Protein AF-A0A356EAZ9-F1 (afdb_monomer)

Secondary structure (DSSP, 8-state):
--------TTSSHHHHHHHHHTSS---S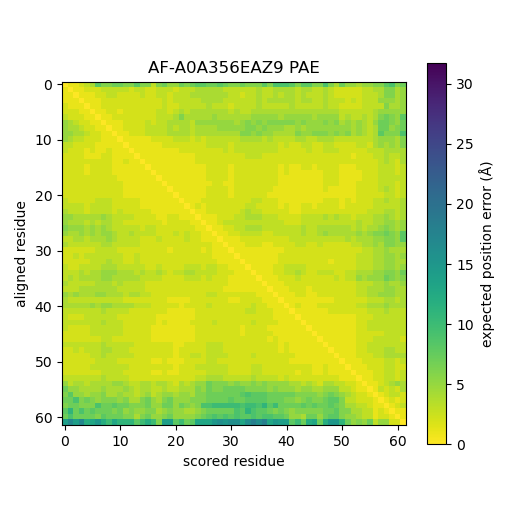--EEETTEEE---SHHHHHHTT-----S-HHHH-

Mean predicted aligned error: 2.96 Å

Radius of gyration: 12.2 Å; Cα contacts (8 Å, |Δi|>4): 52; chains: 1; bounding box: 26×28×30 Å

pLDDT: mean 94.43, std 4.4, range [70.44, 97.5]

Solvent-accessible surface area (backbone atoms only — not comparable to full-atom values): 4213 Å² total; per-residue (Å²): 139,89,84,88,89,84,72,63,93,88,65,48,64,68,58,50,53,31,29,67,35,8,76,37,87,76,91,76,87,88,49,68,58,98,91,37,83,53,86,49,81,33,49,70,48,19,46,75,72,72,47,83,84,82,63,94,50,50,85,83,74,98

Nearest PDB structures (foldseek):
  8hpr-assembly1_C  TM=7.647E-01  e=2.260E-01  Mycolicibacterium smegmatis MC2 155
  4khz-assembly1_B  TM=7.438E-01  e=2.788E-01  Escherichia coli DH1
  7mew-assembly1_B  TM=6.963E-01  e=7.969E-01  Escherichia coli

Foldseek 3Di:
DDDDDDDDVVPCPLVVLCCLQQVDPDPDDWDDDPNHTADRNHNVSCVVVVHDDDDPDPVVSD

Structure (mmCIF, N/CA/C/O backbone):
data_AF-A0A356EAZ9-F1
#
_entry.id   AF-A0A356EAZ9-F1
#
loop_
_atom_site.group_PDB
_atom_site.id
_atom_site.type_symbol
_atom_site.label_atom_id
_atom_site.label_alt_id
_atom_site.label_comp_id
_atom_site.label_asym_id
_atom_site.label_entity_id
_atom_site.label_seq_id
_atom_site.pdbx_PDB_ins_code
_atom_site.Cartn_x
_atom_site.Cartn_y
_atom_site.Cartn_z
_atom_site.occupancy
_atom_site.B_iso_or_equiv
_atom_site.auth_seq_id
_atom_site.auth_comp_id
_atom_site.auth_asym_id
_atom_site.auth_atom_id
_atom_site.pdbx_PDB_model_num
ATOM 1 N N . GLU A 1 1 ? -16.622 7.398 2.558 1.00 91.62 1 GLU A N 1
ATOM 2 C CA . GLU A 1 1 ? -16.164 8.808 2.536 1.00 91.62 1 GLU A CA 1
ATOM 3 C C . GLU A 1 1 ? -14.979 8.929 1.582 1.00 91.62 1 GLU A C 1
ATOM 5 O O . GLU A 1 1 ? -14.453 7.897 1.181 1.00 91.62 1 GLU A O 1
ATOM 10 N N . ILE A 1 2 ? -14.581 10.139 1.181 1.00 95.62 2 ILE A N 1
ATOM 11 C CA . ILE A 1 2 ? -13.387 10.360 0.346 1.00 95.62 2 ILE A CA 1
ATOM 12 C C . ILE A 1 2 ? -12.417 11.224 1.149 1.00 95.62 2 ILE A C 1
ATOM 14 O O . ILE A 1 2 ? -12.768 12.338 1.532 1.00 95.62 2 ILE A O 1
ATOM 18 N N . L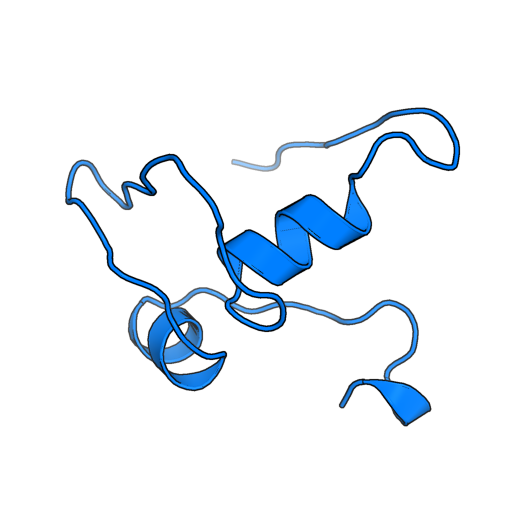EU A 1 3 ? -11.212 10.709 1.397 1.00 96.25 3 LEU A N 1
ATOM 19 C CA . LEU A 1 3 ? -10.154 11.399 2.132 1.00 96.25 3 LEU A CA 1
ATOM 20 C C . LEU A 1 3 ? -9.000 11.749 1.187 1.00 96.25 3 LEU A C 1
ATOM 22 O O . LEU A 1 3 ? -8.598 10.935 0.359 1.00 96.25 3 LEU A O 1
ATOM 26 N N . GLY A 1 4 ? -8.450 12.954 1.334 1.00 96.12 4 GLY A N 1
ATOM 27 C CA . GLY A 1 4 ? -7.219 13.364 0.663 1.00 96.12 4 GLY A CA 1
ATOM 28 C C . GLY A 1 4 ? -6.013 13.264 1.597 1.00 96.12 4 GLY A C 1
ATOM 29 O O . GLY A 1 4 ? -6.061 13.775 2.713 1.00 96.12 4 GLY A O 1
ATOM 30 N N . LEU A 1 5 ? -4.919 12.662 1.122 1.00 96.12 5 LEU A N 1
ATOM 31 C CA . LEU A 1 5 ? -3.618 12.648 1.796 1.00 96.12 5 LEU A CA 1
ATOM 32 C C . LEU A 1 5 ? -2.628 13.529 1.019 1.00 96.12 5 LEU A C 1
ATOM 34 O O . LEU A 1 5 ? -2.276 13.225 -0.122 1.00 96.12 5 LEU A O 1
ATOM 38 N N . PHE A 1 6 ? -2.165 14.619 1.630 1.00 95.44 6 PHE A N 1
ATOM 39 C CA . PHE A 1 6 ? -1.279 15.600 0.996 1.00 95.44 6 PHE A CA 1
ATOM 40 C C . PHE A 1 6 ? 0.003 15.823 1.804 1.00 95.44 6 PHE A C 1
ATOM 42 O O . PHE A 1 6 ? 0.091 15.491 2.981 1.00 95.44 6 PHE A O 1
ATOM 49 N N . GLY A 1 7 ? 1.025 16.356 1.137 1.00 95.69 7 GLY A N 1
ATOM 50 C CA . GLY A 1 7 ? 2.357 16.558 1.695 1.00 95.69 7 GLY A CA 1
ATOM 51 C C . GLY A 1 7 ? 3.359 16.909 0.600 1.00 95.69 7 GLY A C 1
ATOM 52 O O . GLY A 1 7 ? 3.093 16.700 -0.586 1.00 95.69 7 GLY A O 1
ATOM 53 N N . LEU A 1 8 ? 4.512 17.443 0.995 1.00 97.25 8 LEU A N 1
ATOM 54 C CA . LEU A 1 8 ? 5.592 17.779 0.066 1.00 97.25 8 LEU A CA 1
ATOM 55 C C . LEU A 1 8 ? 6.155 16.524 -0.627 1.00 97.25 8 LEU A C 1
ATOM 57 O O . LEU A 1 8 ? 5.852 15.380 -0.271 1.00 97.25 8 LEU A O 1
ATOM 61 N N . VAL A 1 9 ? 6.979 16.734 -1.654 1.00 93.62 9 VAL A N 1
ATOM 62 C CA . VAL A 1 9 ? 7.792 15.655 -2.232 1.00 93.62 9 VAL A CA 1
ATOM 63 C C . VAL A 1 9 ? 8.715 15.106 -1.140 1.00 93.62 9 VAL A C 1
ATOM 65 O O . VAL A 1 9 ? 9.321 15.878 -0.402 1.00 93.62 9 VAL A O 1
ATOM 68 N N . GLY A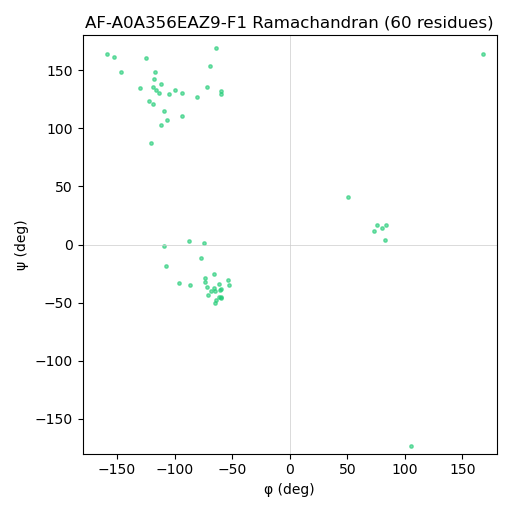 1 10 ? 8.771 13.778 -1.007 1.00 94.50 10 GLY A N 1
ATOM 69 C CA . GLY A 1 10 ? 9.529 13.102 0.052 1.00 94.50 10 GLY A CA 1
ATOM 70 C C . GLY A 1 10 ? 8.808 12.986 1.401 1.00 94.50 10 GLY A C 1
ATOM 71 O O . GLY A 1 10 ? 9.385 12.460 2.343 1.00 94.50 10 GLY A O 1
ATOM 72 N N . ALA A 1 11 ? 7.547 13.420 1.513 1.00 96.88 11 ALA A N 1
ATOM 73 C CA . ALA A 1 11 ? 6.768 13.289 2.753 1.00 96.88 11 ALA A CA 1
ATOM 74 C C . ALA A 1 11 ? 6.268 11.855 3.052 1.00 96.88 11 ALA A C 1
ATOM 76 O O . ALA A 1 11 ? 5.555 11.663 4.032 1.00 96.88 11 ALA A O 1
ATOM 77 N N . GLY A 1 12 ? 6.591 10.863 2.214 1.00 95.56 12 GLY A N 1
ATOM 78 C CA . GLY A 1 12 ? 6.256 9.454 2.462 1.00 95.56 12 GLY A CA 1
ATOM 79 C C . GLY A 1 12 ? 4.845 9.021 2.046 1.00 95.56 12 GLY A C 1
ATOM 80 O O . GLY A 1 12 ? 4.355 8.004 2.522 1.00 95.56 12 GLY A O 1
ATOM 81 N N . ARG A 1 13 ? 4.140 9.796 1.210 1.00 96.12 13 ARG A N 1
ATOM 82 C CA . ARG A 1 13 ? 2.740 9.509 0.829 1.00 96.12 13 ARG A CA 1
ATOM 83 C C . ARG A 1 13 ? 2.611 8.214 0.030 1.00 96.12 13 ARG A C 1
ATOM 85 O O . ARG A 1 13 ? 1.777 7.377 0.360 1.00 96.12 13 ARG A O 1
ATOM 92 N N . SER A 1 14 ? 3.420 8.070 -1.018 1.00 95.00 14 SER A N 1
ATOM 93 C CA . SER A 1 14 ? 3.392 6.892 -1.887 1.00 95.00 14 SER A CA 1
ATOM 94 C C . SER A 1 14 ? 3.898 5.664 -1.134 1.00 95.00 14 SER A C 1
ATOM 96 O O . SER A 1 14 ? 3.301 4.597 -1.229 1.00 95.00 14 SER A O 1
ATOM 98 N N . GLU A 1 15 ? 4.937 5.835 -0.320 1.00 95.12 15 GLU A N 1
ATOM 99 C CA . GLU A 1 15 ? 5.507 4.810 0.552 1.00 95.12 15 GLU A CA 1
ATOM 100 C C . GLU A 1 15 ? 4.478 4.314 1.575 1.00 95.12 15 GLU A C 1
ATOM 102 O O . GLU A 1 15 ? 4.293 3.110 1.722 1.00 95.12 15 GLU A O 1
ATOM 107 N N . LEU A 1 16 ? 3.733 5.216 2.225 1.00 95.69 16 LEU A N 1
ATOM 108 C CA . LEU A 1 16 ? 2.674 4.838 3.164 1.00 95.69 16 LEU A CA 1
ATOM 109 C C . LEU A 1 16 ? 1.595 3.984 2.486 1.00 95.69 16 LEU A C 1
ATOM 111 O O . LEU A 1 16 ? 1.196 2.954 3.027 1.00 95.69 16 LEU A O 1
ATOM 115 N N . LEU A 1 17 ? 1.134 4.383 1.297 1.00 96.00 17 LEU A N 1
ATOM 116 C CA . LEU A 1 17 ? 0.123 3.624 0.555 1.00 96.00 17 LEU A CA 1
ATOM 117 C C . LEU A 1 17 ? 0.648 2.252 0.108 1.00 96.00 17 LEU A C 1
ATOM 119 O O . LEU A 1 17 ? -0.088 1.266 0.178 1.00 96.00 17 LEU A O 1
ATOM 123 N N . LYS A 1 18 ? 1.921 2.166 -0.295 1.00 95.50 18 LYS A N 1
ATOM 124 C CA . LYS A 1 18 ? 2.585 0.897 -0.627 1.00 95.50 18 LYS A CA 1
ATOM 125 C C . LYS A 1 18 ? 2.724 -0.016 0.590 1.00 95.50 18 LYS A C 1
ATOM 127 O O . LYS A 1 18 ? 2.464 -1.209 0.456 1.00 95.50 18 LYS A O 1
ATOM 132 N N . ILE A 1 19 ? 3.049 0.524 1.766 1.00 96.44 19 ILE A N 1
ATOM 133 C CA . ILE A 1 19 ? 3.104 -0.232 3.028 1.00 96.44 19 ILE A CA 1
ATOM 134 C C . ILE A 1 19 ? 1.714 -0.757 3.408 1.00 96.44 19 ILE A C 1
ATOM 136 O O . ILE A 1 19 ? 1.571 -1.943 3.687 1.00 96.44 19 ILE A O 1
ATOM 140 N N . ILE A 1 20 ? 0.672 0.083 3.354 1.00 96.44 20 ILE A N 1
ATOM 141 C CA . ILE A 1 20 ? -0.713 -0.338 3.649 1.00 96.44 20 ILE A CA 1
ATOM 142 C C . ILE A 1 20 ? -1.169 -1.449 2.694 1.00 96.44 20 ILE A C 1
ATOM 144 O O . ILE A 1 20 ? -1.859 -2.379 3.105 1.00 96.44 20 ILE A O 1
ATOM 148 N N . PHE A 1 21 ? -0.779 -1.369 1.422 1.00 97.06 21 PHE A N 1
ATOM 149 C CA . PHE A 1 21 ? -1.087 -2.392 0.425 1.00 97.06 21 PHE A CA 1
ATOM 150 C C . PHE A 1 21 ? -0.196 -3.645 0.538 1.00 97.06 21 PHE A C 1
ATOM 152 O O . PHE A 1 21 ? -0.482 -4.659 -0.093 1.00 97.06 21 PHE A O 1
ATOM 159 N N . GLY A 1 22 ? 0.878 -3.605 1.330 1.00 96.00 22 GLY A N 1
ATOM 160 C CA . GLY A 1 22 ? 1.853 -4.689 1.455 1.00 96.00 22 GLY A CA 1
ATOM 161 C C . GLY A 1 22 ? 2.818 -4.813 0.275 1.00 96.00 22 GLY A C 1
ATOM 162 O O . GLY A 1 22 ? 3.422 -5.866 0.101 1.00 96.00 22 GLY A O 1
ATOM 163 N N . ALA A 1 23 ? 2.949 -3.787 -0.568 1.00 95.31 23 ALA A N 1
ATOM 164 C CA . ALA A 1 23 ? 3.971 -3.746 -1.617 1.00 95.31 23 ALA A CA 1
ATOM 165 C C . ALA A 1 23 ? 5.373 -3.480 -1.042 1.00 95.31 23 ALA A C 1
ATOM 167 O O . ALA A 1 23 ? 6.347 -4.022 -1.557 1.00 95.31 23 ALA A O 1
ATOM 168 N N . ASP A 1 24 ? 5.444 -2.714 0.050 1.00 95.44 24 ASP A N 1
ATOM 169 C CA . ASP A 1 24 ? 6.663 -2.452 0.816 1.00 95.44 24 ASP A CA 1
ATOM 170 C C . ASP A 1 24 ? 6.522 -3.003 2.251 1.00 95.44 24 ASP A C 1
ATOM 172 O O . ASP A 1 24 ? 5.412 -3.028 2.794 1.00 95.44 24 ASP A O 1
ATOM 176 N N . PRO A 1 25 ? 7.615 -3.455 2.897 1.00 94.12 25 PRO A N 1
ATOM 177 C CA . PRO A 1 25 ? 7.552 -4.041 4.232 1.00 94.12 25 PRO A CA 1
ATOM 178 C C . PRO A 1 25 ? 7.281 -2.990 5.319 1.00 94.12 25 PRO A C 1
ATOM 180 O O . PRO A 1 25 ? 7.937 -1.950 5.382 1.00 94.12 25 PRO A O 1
ATOM 183 N N . MET A 1 26 ? 6.370 -3.304 6.242 1.00 94.50 26 MET A N 1
ATOM 184 C CA . MET A 1 26 ? 6.143 -2.513 7.453 1.00 94.50 26 MET A CA 1
ATOM 185 C C . MET A 1 26 ? 7.199 -2.850 8.515 1.00 94.50 26 MET A C 1
ATOM 187 O O . MET A 1 26 ? 7.383 -4.013 8.869 1.00 94.50 26 MET A O 1
ATOM 191 N N . THR A 1 27 ? 7.884 -1.840 9.052 1.00 94.00 27 THR A N 1
ATOM 192 C CA . THR A 1 27 ? 8.896 -2.032 10.109 1.00 94.00 27 THR A CA 1
ATOM 193 C C . THR A 1 27 ? 8.295 -2.027 11.513 1.00 94.00 27 THR A C 1
ATOM 195 O O . THR A 1 27 ? 8.769 -2.750 12.387 1.00 94.00 27 THR A O 1
ATOM 198 N N . ALA A 1 28 ? 7.259 -1.216 11.737 1.00 94.25 28 ALA A N 1
ATOM 199 C CA . ALA A 1 28 ? 6.543 -1.089 13.001 1.00 94.25 28 ALA A CA 1
ATOM 200 C C . ALA A 1 28 ? 5.138 -0.502 12.772 1.00 94.25 28 ALA A C 1
ATOM 202 O O . ALA A 1 28 ? 4.873 0.093 11.729 1.00 94.25 28 ALA A O 1
ATOM 203 N N . GLY A 1 29 ? 4.265 -0.629 13.775 1.00 94.56 29 GLY A N 1
ATOM 204 C CA . GLY A 1 29 ? 2.885 -0.138 13.738 1.00 94.56 29 GLY A CA 1
ATOM 205 C C . GLY A 1 29 ? 1.850 -1.247 13.551 1.00 94.56 29 GLY A C 1
ATOM 206 O O . GLY A 1 29 ? 2.166 -2.434 13.608 1.00 94.56 29 GLY A O 1
ATOM 207 N N . SER A 1 30 ? 0.597 -0.844 13.373 1.00 95.88 30 SER A N 1
ATOM 208 C CA . SER A 1 30 ? -0.548 -1.740 13.212 1.00 95.88 30 SER A CA 1
ATOM 209 C C . SER A 1 30 ? -1.564 -1.117 12.264 1.00 95.88 30 SER A C 1
ATOM 211 O O . SER A 1 30 ? -1.719 0.104 12.231 1.00 95.88 30 SER A O 1
ATOM 213 N N . ILE A 1 31 ? -2.271 -1.961 11.517 1.00 96.44 31 ILE A N 1
ATOM 214 C CA . ILE A 1 31 ? -3.367 -1.554 10.639 1.00 96.44 31 ILE A CA 1
ATOM 215 C C . ILE A 1 31 ? -4.646 -2.201 11.161 1.00 96.44 31 ILE A C 1
ATOM 217 O O . ILE A 1 31 ? -4.673 -3.399 11.449 1.00 96.44 31 ILE A O 1
ATOM 221 N N . GLU A 1 32 ? -5.704 -1.407 11.268 1.00 97.50 32 GLU A N 1
ATOM 222 C CA . GLU A 1 32 ? -7.046 -1.884 11.582 1.00 97.50 32 GLU A CA 1
ATOM 223 C C . GLU A 1 32 ? -7.991 -1.554 10.430 1.00 97.50 32 GLU A C 1
ATOM 225 O O . GLU A 1 32 ? -7.975 -0.443 9.898 1.00 97.50 32 GLU A O 1
ATOM 230 N N . LEU A 1 33 ? -8.821 -2.525 10.058 1.00 96.06 33 LEU A N 1
ATOM 231 C CA . LEU A 1 33 ? -9.893 -2.369 9.085 1.00 96.06 33 LEU A CA 1
ATOM 232 C C . LEU A 1 33 ? -11.209 -2.750 9.763 1.00 96.06 33 LEU A C 1
ATOM 234 O O . LEU A 1 33 ? -11.323 -3.838 10.326 1.00 96.06 33 LEU A O 1
ATOM 238 N N . ASP A 1 34 ? -12.178 -1.835 9.761 1.00 94.81 34 ASP A N 1
ATOM 239 C CA . ASP A 1 34 ? -13.476 -2.003 10.430 1.00 94.81 34 ASP A CA 1
ATOM 240 C C . ASP A 1 34 ? -13.354 -2.449 11.904 1.00 94.81 34 ASP A C 1
ATOM 242 O O . ASP A 1 34 ? -14.082 -3.320 12.386 1.00 94.81 34 ASP A O 1
ATOM 246 N N . GLY A 1 35 ? -12.382 -1.872 12.623 1.00 96.88 35 GLY A N 1
ATOM 247 C CA . GLY A 1 35 ? -12.101 -2.170 14.034 1.00 96.88 35 GLY A CA 1
ATOM 248 C C . GLY A 1 35 ? -11.433 -3.526 14.284 1.00 96.88 35 GLY A C 1
ATOM 249 O O . GLY A 1 35 ? -11.374 -3.979 15.428 1.00 96.88 35 GLY A O 1
ATOM 250 N N . LYS A 1 36 ? -10.950 -4.206 13.237 1.00 96.69 36 LYS A N 1
ATOM 251 C CA . LYS A 1 36 ? -10.214 -5.470 13.346 1.00 96.69 36 LYS A CA 1
ATOM 252 C C . LYS A 1 36 ? -8.777 -5.282 12.897 1.00 96.69 36 LYS A C 1
ATOM 254 O O . LYS A 1 36 ? -8.530 -4.794 11.797 1.00 96.69 36 LYS A O 1
ATOM 259 N N . ALA A 1 37 ? -7.835 -5.734 13.718 1.00 97.00 37 ALA A N 1
ATOM 260 C CA . ALA A 1 37 ? -6.433 -5.783 13.335 1.00 97.00 37 ALA A CA 1
ATOM 261 C C . ALA A 1 37 ? -6.246 -6.671 12.094 1.00 97.00 37 ALA A C 1
ATOM 263 O O . ALA A 1 37 ? -6.712 -7.815 12.061 1.00 97.00 37 ALA A O 1
ATOM 264 N N . VAL A 1 38 ? -5.546 -6.146 11.091 1.00 96.38 38 VAL A N 1
ATOM 265 C CA . VAL A 1 38 ? -5.180 -6.871 9.871 1.00 96.38 38 VAL A CA 1
ATOM 266 C C . VAL A 1 38 ? -3.665 -6.958 9.756 1.00 96.38 38 VAL A C 1
ATOM 268 O O . VAL A 1 38 ? -2.942 -6.021 10.091 1.00 96.38 38 VAL A O 1
ATOM 271 N N . ASN A 1 39 ? -3.181 -8.100 9.274 1.00 95.12 39 ASN A N 1
ATOM 272 C CA . ASN A 1 39 ? -1.766 -8.307 8.995 1.00 95.12 39 ASN A CA 1
ATOM 273 C C . ASN A 1 39 ? -1.565 -8.434 7.483 1.00 95.12 39 ASN A C 1
ATOM 275 O O . ASN A 1 39 ? -1.880 -9.473 6.902 1.00 95.12 39 ASN A O 1
ATOM 279 N N . ILE A 1 40 ? -1.082 -7.364 6.856 1.00 96.81 40 ILE A N 1
ATOM 280 C CA . ILE A 1 40 ? -0.875 -7.279 5.410 1.00 96.81 40 ILE A CA 1
ATOM 281 C C . ILE A 1 40 ? 0.628 -7.363 5.149 1.00 96.81 40 ILE A C 1
ATOM 283 O O . ILE A 1 40 ? 1.359 -6.418 5.428 1.00 96.81 40 ILE A O 1
ATOM 287 N N . MET A 1 41 ? 1.090 -8.501 4.624 1.00 95.50 41 MET A N 1
ATOM 288 C CA . MET A 1 41 ? 2.519 -8.752 4.386 1.00 95.50 41 MET A CA 1
ATOM 28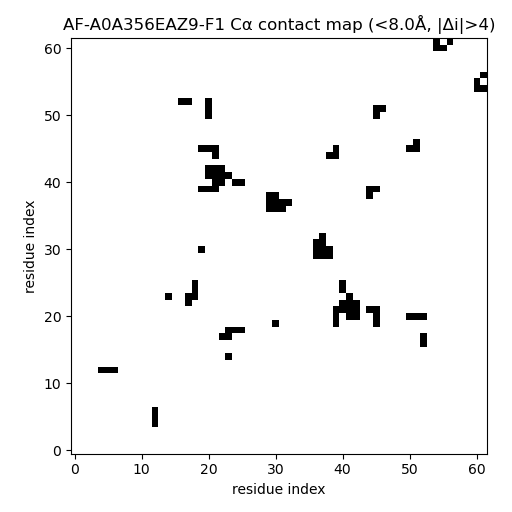9 C C . MET A 1 41 ? 2.891 -8.710 2.899 1.00 95.50 41 MET A C 1
ATOM 291 O O . MET A 1 41 ? 4.070 -8.627 2.560 1.00 95.50 41 MET A O 1
ATOM 295 N N . LYS A 1 42 ? 1.899 -8.833 2.011 1.00 97.06 42 LYS A N 1
ATOM 296 C CA . LYS A 1 42 ? 2.050 -8.804 0.548 1.00 97.06 42 LYS A CA 1
ATOM 297 C C . LYS A 1 42 ? 0.760 -8.310 -0.125 1.00 97.06 42 LYS A C 1
ATOM 299 O O . LYS A 1 42 ? -0.311 -8.469 0.465 1.00 97.06 42 LYS A O 1
ATOM 304 N N . PRO A 1 43 ? 0.800 -7.862 -1.397 1.00 96.62 43 PRO A N 1
ATOM 305 C CA . PR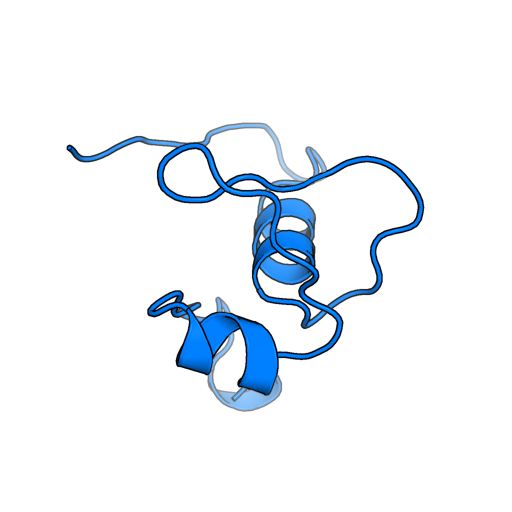O A 1 43 ? -0.371 -7.323 -2.106 1.00 96.62 43 PRO 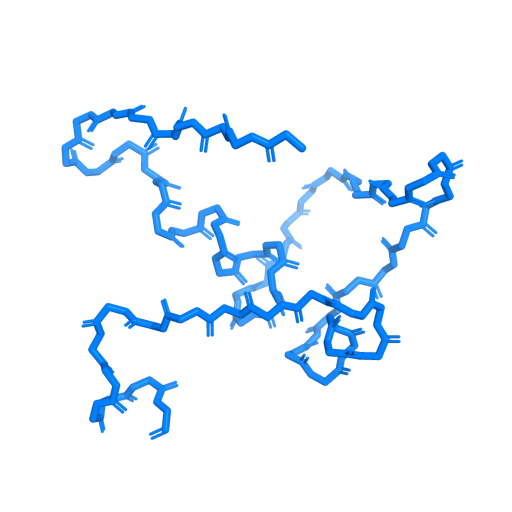A CA 1
ATOM 306 C C . PRO A 1 43 ? -1.606 -8.228 -2.106 1.00 96.62 43 PRO A C 1
ATOM 308 O O . PRO A 1 43 ? -2.743 -7.769 -2.023 1.00 96.62 43 PRO A O 1
ATOM 311 N N . LYS A 1 44 ? -1.394 -9.548 -2.164 1.00 97.31 44 LYS A N 1
ATOM 312 C CA . LYS A 1 44 ? -2.483 -10.532 -2.140 1.00 97.31 44 LYS A CA 1
ATOM 313 C C . LYS A 1 44 ? -3.303 -10.467 -0.847 1.00 97.31 44 LYS A C 1
ATOM 315 O O . LYS A 1 44 ? -4.506 -10.706 -0.902 1.00 97.31 44 LYS A O 1
ATOM 320 N N . ASP A 1 45 ? -2.673 -10.150 0.280 1.00 97.19 45 ASP A N 1
ATOM 321 C CA . ASP A 1 45 ? -3.344 -10.080 1.578 1.00 97.19 45 ASP A CA 1
ATOM 322 C C . ASP A 1 45 ? -4.273 -8.857 1.616 1.00 97.19 45 ASP A C 1
ATOM 324 O O . ASP A 1 45 ? -5.436 -8.982 1.991 1.00 97.19 45 ASP A O 1
ATOM 328 N N . ALA A 1 46 ? -3.805 -7.703 1.122 1.00 97.31 46 ALA A N 1
ATOM 329 C CA . ALA A 1 46 ? -4.604 -6.481 1.001 1.00 97.31 46 ALA A CA 1
ATOM 330 C C . ALA A 1 46 ? -5.835 -6.685 0.101 1.00 97.31 46 ALA A C 1
ATOM 332 O O . ALA A 1 46 ? -6.953 -6.341 0.487 1.00 97.31 46 ALA A O 1
ATOM 333 N N . ILE A 1 47 ? -5.653 -7.329 -1.057 1.00 97.25 47 ILE A N 1
ATOM 334 C CA . ILE A 1 47 ? -6.749 -7.631 -1.992 1.00 97.25 47 ILE A CA 1
ATOM 335 C C . ILE A 1 47 ? -7.816 -8.517 -1.332 1.00 97.25 47 ILE A C 1
ATOM 337 O O . ILE A 1 47 ? -9.008 -8.295 -1.535 1.00 97.25 47 ILE A O 1
ATOM 341 N N . GLN A 1 48 ? -7.417 -9.496 -0.511 1.00 96.94 48 GLN A N 1
ATOM 342 C CA . GLN A 1 48 ? -8.360 -10.342 0.236 1.00 96.94 48 GLN A CA 1
ATOM 343 C C . GLN A 1 48 ? -9.168 -9.565 1.283 1.00 96.94 48 GLN A C 1
ATOM 345 O O . GLN A 1 48 ? -10.279 -9.978 1.605 1.00 96.94 48 GLN A O 1
ATOM 350 N N . GLN A 1 49 ? -8.636 -8.446 1.781 1.00 96.69 49 GLN A N 1
ATOM 351 C CA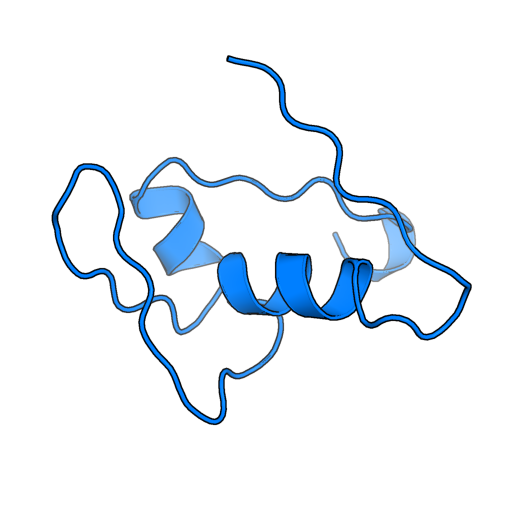 . GLN A 1 49 ? -9.342 -7.515 2.667 1.00 96.69 49 GLN A CA 1
ATOM 352 C C . GLN A 1 49 ? -10.146 -6.446 1.899 1.00 96.69 49 GLN A C 1
ATOM 354 O O . GLN A 1 49 ? -10.738 -5.567 2.515 1.00 96.69 49 GLN A O 1
ATOM 359 N N . GLY A 1 50 ? -10.176 -6.492 0.560 1.00 96.38 50 GLY A N 1
ATOM 360 C CA . GLY A 1 50 ? -10.876 -5.504 -0.269 1.00 96.38 50 GLY A CA 1
ATOM 361 C C . GLY A 1 50 ? -10.108 -4.195 -0.488 1.00 96.38 50 GLY A C 1
ATOM 362 O O . GLY A 1 50 ? -10.691 -3.217 -0.953 1.00 96.38 50 GLY A O 1
ATOM 363 N N . ILE A 1 51 ? -8.808 -4.164 -0.183 1.00 96.88 51 ILE A N 1
ATOM 364 C CA . ILE A 1 51 ? -7.936 -3.002 -0.384 1.00 96.88 51 ILE A CA 1
ATOM 365 C C . ILE A 1 51 ? -7.248 -3.124 -1.747 1.00 96.88 51 ILE A C 1
ATOM 367 O O . ILE A 1 51 ? -6.654 -4.154 -2.069 1.00 96.88 51 ILE A O 1
ATOM 371 N N . VAL A 1 52 ? -7.299 -2.058 -2.547 1.00 95.94 52 VAL A N 1
ATOM 372 C CA . VAL A 1 52 ? -6.685 -2.006 -3.881 1.00 95.94 52 VAL A CA 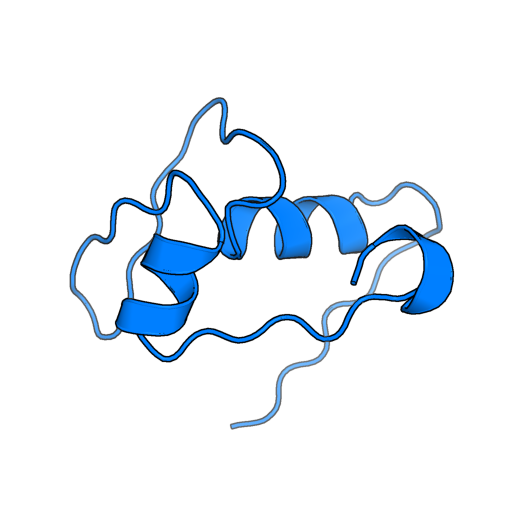1
ATOM 373 C C . VAL A 1 52 ? -5.835 -0.747 -4.008 1.00 95.94 52 VAL A C 1
ATOM 375 O O . VAL A 1 52 ? -6.280 0.343 -3.652 1.00 95.94 52 VAL A O 1
ATOM 378 N N . LEU A 1 53 ? -4.626 -0.898 -4.548 1.00 95.88 53 LEU A N 1
ATOM 379 C CA . LEU A 1 53 ? -3.729 0.205 -4.873 1.00 95.88 53 LEU A CA 1
ATOM 380 C C . LEU A 1 53 ? -3.716 0.443 -6.385 1.00 95.88 53 LEU A C 1
ATOM 382 O O . LEU A 1 53 ? -3.502 -0.483 -7.166 1.00 95.88 53 LEU A O 1
ATOM 386 N N . CYS A 1 54 ? -3.916 1.694 -6.794 1.00 94.44 54 CYS A N 1
ATOM 387 C CA . CYS A 1 54 ? -3.640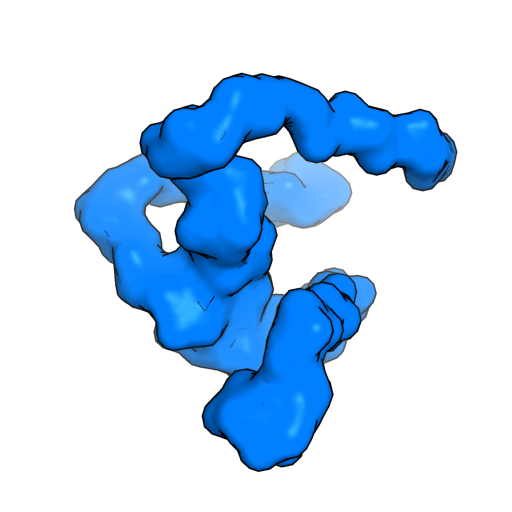 2.132 -8.158 1.00 94.44 54 CYS A CA 1
ATOM 388 C C . CYS A 1 54 ? -2.216 2.713 -8.189 1.00 94.44 54 CYS A C 1
ATOM 390 O O . CYS A 1 54 ? -1.999 3.752 -7.560 1.00 94.44 54 CYS A O 1
ATOM 392 N N . PRO A 1 55 ? -1.242 2.052 -8.841 1.00 88.56 55 PRO A N 1
ATOM 393 C CA . PRO A 1 55 ? 0.142 2.511 -8.845 1.00 88.56 55 PRO A CA 1
ATOM 394 C C . PRO A 1 55 ? 0.310 3.802 -9.649 1.00 88.56 55 PRO A C 1
ATOM 396 O O . PRO A 1 55 ? -0.429 4.064 -10.601 1.00 88.56 55 PRO A O 1
ATOM 399 N N . GLU A 1 56 ? 1.332 4.580 -9.300 1.00 87.00 56 GLU A N 1
ATOM 400 C CA . GLU A 1 56 ? 1.668 5.822 -10.003 1.00 87.00 56 GLU A CA 1
ATOM 401 C C . GLU A 1 56 ? 2.268 5.535 -11.392 1.00 87.00 56 GLU A C 1
ATOM 403 O O . GLU A 1 56 ? 1.950 6.220 -12.365 1.00 87.00 56 GLU A O 1
ATOM 408 N N . ASP A 1 57 ? 3.069 4.468 -11.511 1.00 90.00 57 ASP A N 1
ATOM 409 C CA . ASP A 1 57 ? 3.608 3.965 -12.779 1.00 90.00 57 ASP A CA 1
ATOM 410 C C . ASP A 1 57 ? 3.166 2.516 -13.012 1.00 90.00 57 ASP A C 1
ATOM 412 O O . ASP A 1 57 ? 3.869 1.553 -12.698 1.00 90.00 57 ASP A O 1
ATOM 416 N N . ARG A 1 58 ? 1.989 2.356 -13.625 1.00 85.50 58 ARG A N 1
ATOM 417 C CA . ARG A 1 58 ? 1.429 1.039 -13.960 1.00 85.50 58 ARG A CA 1
ATOM 418 C C . ARG A 1 58 ? 2.380 0.161 -14.777 1.00 85.50 58 ARG A C 1
ATOM 420 O O . ARG A 1 58 ? 2.283 -1.048 -14.666 1.00 85.50 58 ARG A O 1
ATOM 427 N N . LYS A 1 59 ? 3.263 0.721 -15.615 1.00 87.31 59 LYS A N 1
ATOM 428 C CA . LYS A 1 59 ? 4.153 -0.107 -16.452 1.00 87.31 59 LYS A CA 1
ATOM 429 C C . LYS A 1 59 ? 5.274 -0.751 -15.647 1.00 87.31 59 LYS A C 1
ATOM 431 O O . LYS A 1 59 ? 5.794 -1.779 -16.068 1.00 87.31 59 LYS A O 1
ATOM 436 N N . LYS A 1 60 ? 5.699 -0.103 -14.564 1.00 85.81 60 LYS A N 1
ATOM 437 C CA . LYS A 1 60 ? 6.795 -0.588 -13.720 1.00 85.81 60 LYS A CA 1
ATOM 438 C C . LYS A 1 60 ? 6.300 -1.360 -12.507 1.00 85.81 60 LYS A C 1
ATOM 440 O O . LYS A 1 60 ? 6.993 -2.265 -12.061 1.00 85.81 60 LYS A O 1
ATOM 445 N N . GLU A 1 61 ? 5.145 -0.982 -11.972 1.00 83.06 61 GLU A N 1
ATOM 446 C CA . GLU A 1 61 ? 4.654 -1.465 -10.678 1.00 83.06 61 GLU A CA 1
ATOM 447 C C . GLU A 1 61 ? 3.455 -2.427 -10.789 1.00 83.06 61 GLU A C 1
ATOM 449 O O . GLU A 1 61 ? 2.980 -2.902 -9.758 1.00 83.06 61 GLU A O 1
ATOM 454 N N . GLY A 1 62 ? 2.954 -2.714 -12.001 1.00 70.44 62 GLY A N 1
ATOM 455 C CA . GLY A 1 62 ? 1.744 -3.516 -12.232 1.00 70.44 62 GLY A CA 1
ATOM 456 C C . GLY A 1 62 ? 1.820 -4.486 -13.403 1.00 70.44 62 GLY A C 1
ATOM 457 O O . GLY A 1 62 ? 2.487 -4.171 -14.412 1.00 70.44 62 GLY A O 1
#

Sequence (62 aa):
EILGLFGLVGAGRSELLKIIFGADPMTAGSIELDGKAVNIMKPKDAIQQGIVLCPEDRKKEG